Protein AF-K3X5Y8-F1 (afdb_monomer)

Secondary structure (DSSP, 8-state):
--SSB-BB-HHHHHHHT-STT---SSPEEEEEEEE-TTS-EEEEEEEESSPBPSSTT--SPB--HHHHHHTTHHHHHHH-TT---EEEEES-----S--EEEESSHHHHHHHHHHHHHHHHHHHHH-S---TT-EEEEEETTTEEEEEEEEPPTT-

Structure (mmCIF, N/CA/C/O backbone):
data_AF-K3X5Y8-F1
#
_entry.id   AF-K3X5Y8-F1
#
loop_
_atom_site.group_PDB
_atom_site.id
_atom_site.type_symbol
_atom_site.label_atom_id
_atom_site.label_alt_id
_atom_site.label_comp_id
_atom_site.label_asym_id
_atom_site.label_entity_id
_atom_site.label_seq_id
_atom_site.pdbx_PDB_ins_code
_atom_site.Cartn_x
_atom_site.Cartn_y
_atom_site.Cartn_z
_atom_site.occupancy
_atom_site.B_iso_or_equiv
_atom_site.auth_seq_id
_atom_site.auth_comp_id
_atom_site.auth_asym_id
_atom_site.auth_atom_id
_atom_site.pdbx_PDB_model_num
ATOM 1 N N . MET A 1 1 ? -3.932 13.855 -3.039 1.00 60.56 1 MET A N 1
ATOM 2 C CA . MET A 1 1 ? -4.994 12.858 -2.825 1.00 60.56 1 MET A CA 1
ATOM 3 C C . MET A 1 1 ? -4.575 12.015 -1.645 1.00 60.56 1 MET A C 1
ATOM 5 O O . MET A 1 1 ? -3.405 11.659 -1.566 1.00 60.56 1 MET A O 1
ATOM 9 N N . SER A 1 2 ? -5.504 11.792 -0.726 1.00 83.38 2 SER A N 1
ATOM 10 C CA . SER A 1 2 ? -5.293 11.057 0.518 1.00 83.38 2 SER A CA 1
ATOM 11 C C . SER A 1 2 ? -5.976 9.699 0.371 1.00 83.38 2 SER A C 1
ATOM 13 O O . SER A 1 2 ? -7.173 9.584 0.619 1.00 83.38 2 SER A O 1
ATOM 15 N N . THR A 1 3 ? -5.255 8.736 -0.206 1.00 88.12 3 THR A N 1
ATOM 16 C CA . THR A 1 3 ? -5.755 7.400 -0.574 1.00 88.12 3 THR A CA 1
ATOM 17 C C . THR A 1 3 ? -4.625 6.369 -0.501 1.00 88.12 3 THR A C 1
ATOM 19 O O . THR A 1 3 ? -3.458 6.732 -0.695 1.00 88.12 3 THR A O 1
ATOM 22 N N . CYS A 1 4 ? -4.970 5.087 -0.329 1.00 94.00 4 CYS A N 1
ATOM 23 C CA . CYS A 1 4 ? -4.045 3.943 -0.434 1.00 94.00 4 CYS A CA 1
ATOM 24 C C . CYS A 1 4 ? -4.033 3.330 -1.841 1.00 94.00 4 CYS A C 1
ATOM 26 O O . CYS A 1 4 ? -3.952 2.115 -2.020 1.00 94.00 4 CYS A O 1
ATOM 28 N N . PHE A 1 5 ? -4.115 4.193 -2.851 1.00 95.88 5 PHE A N 1
ATOM 29 C CA . PHE A 1 5 ? -4.028 3.810 -4.254 1.00 95.88 5 PHE A CA 1
ATOM 30 C C . PHE A 1 5 ? -2.847 4.503 -4.910 1.00 95.88 5 PHE A C 1
ATOM 32 O O . PHE A 1 5 ? -2.478 5.623 -4.536 1.00 95.88 5 PHE A O 1
ATOM 39 N N . VAL A 1 6 ? -2.287 3.833 -5.907 1.00 96.44 6 VAL A N 1
ATOM 40 C CA . VAL A 1 6 ? -1.325 4.432 -6.823 1.00 96.44 6 VAL A CA 1
ATOM 41 C C . VAL A 1 6 ? -2.047 5.084 -7.997 1.00 96.44 6 VAL A C 1
ATOM 43 O O . VAL A 1 6 ? -3.189 4.755 -8.315 1.00 96.44 6 VAL A O 1
ATOM 46 N N . ASN A 1 7 ? -1.353 5.997 -8.656 1.00 95.31 7 ASN A N 1
ATOM 47 C CA . ASN A 1 7 ? -1.725 6.607 -9.917 1.00 95.31 7 ASN A CA 1
ATOM 48 C C . ASN A 1 7 ? -0.710 6.173 -10.973 1.00 95.31 7 ASN A C 1
ATOM 50 O O . ASN A 1 7 ? 0.497 6.210 -10.725 1.00 95.31 7 ASN A O 1
ATOM 54 N N . LEU A 1 8 ? -1.199 5.778 -12.147 1.00 95.19 8 LEU A N 1
ATOM 55 C CA . LEU A 1 8 ? -0.366 5.186 -13.190 1.00 95.19 8 LEU A CA 1
ATOM 56 C C . LEU A 1 8 ? -0.170 6.125 -14.384 1.00 95.19 8 LEU A C 1
ATOM 58 O O . LEU A 1 8 ? -1.086 6.879 -14.745 1.00 95.19 8 LEU A O 1
ATOM 62 N N . PRO A 1 9 ? 1.012 6.083 -15.023 1.00 94.81 9 PRO A N 1
ATOM 63 C CA . PRO A 1 9 ? 1.263 6.808 -16.254 1.00 94.81 9 PRO A CA 1
ATOM 64 C C . PRO A 1 9 ? 0.543 6.141 -17.427 1.00 94.81 9 PRO A C 1
ATOM 66 O O . PRO A 1 9 ? 0.364 4.921 -17.477 1.00 94.81 9 PRO A O 1
ATOM 69 N N . ARG A 1 10 ? 0.140 6.941 -18.422 1.00 90.56 10 ARG A N 1
ATOM 70 C CA . ARG A 1 10 ? -0.632 6.435 -19.572 1.00 90.56 10 ARG A CA 1
ATOM 71 C C . ARG A 1 10 ? 0.100 5.359 -20.361 1.00 90.56 10 ARG A C 1
ATOM 73 O O . ARG A 1 10 ? -0.533 4.395 -20.778 1.00 90.56 10 ARG A O 1
ATOM 80 N N . ALA A 1 11 ? 1.412 5.514 -20.525 1.00 89.44 11 ALA A N 1
ATOM 81 C CA . ALA A 1 11 ? 2.241 4.540 -21.222 1.00 89.44 11 ALA A CA 1
ATOM 82 C C . ALA A 1 11 ? 2.197 3.162 -20.540 1.00 89.44 11 ALA A C 1
ATOM 84 O O . ALA A 1 11 ? 2.061 2.151 -21.224 1.00 89.44 11 ALA A O 1
ATOM 85 N N . PHE A 1 12 ? 2.222 3.122 -19.202 1.00 91.12 12 PHE A N 1
ATOM 86 C CA . PHE A 1 12 ? 2.123 1.873 -18.446 1.00 91.12 12 PHE A CA 1
ATOM 87 C C . PHE A 1 12 ? 0.774 1.192 -18.680 1.00 91.12 12 PHE A C 1
ATOM 89 O O . PHE A 1 12 ? 0.727 0.018 -19.031 1.00 91.12 12 PHE A O 1
ATOM 96 N N . MET A 1 13 ? -0.331 1.934 -18.562 1.00 89.38 13 MET A N 1
ATOM 97 C CA . MET A 1 13 ? -1.660 1.357 -18.797 1.00 89.38 13 MET A CA 1
ATOM 98 C C . MET A 1 13 ? -1.797 0.808 -20.221 1.00 89.38 13 MET A C 1
ATOM 100 O O . MET A 1 13 ? -2.340 -0.273 -20.422 1.00 89.38 13 MET A O 1
ATOM 104 N N . GLN A 1 14 ? -1.265 1.529 -21.210 1.00 88.00 14 GLN A N 1
ATOM 105 C CA . GLN A 1 14 ? -1.313 1.098 -22.604 1.00 88.00 14 GLN A CA 1
ATOM 106 C C . GLN A 1 14 ? -0.514 -0.175 -22.867 1.00 88.00 14 GLN A C 1
ATOM 108 O O . GLN A 1 14 ? -0.955 -1.009 -23.653 1.00 88.00 14 GLN A O 1
ATOM 113 N N . ALA A 1 15 ? 0.642 -0.311 -22.221 1.00 87.81 15 ALA A N 1
ATOM 114 C CA . ALA A 1 15 ? 1.520 -1.457 -22.394 1.00 87.81 15 ALA A CA 1
ATOM 115 C C . ALA A 1 15 ? 1.039 -2.697 -21.627 1.00 87.81 15 ALA A C 1
ATOM 117 O O . ALA A 1 15 ? 1.167 -3.805 -22.141 1.00 87.81 15 ALA A O 1
ATOM 118 N N . PHE A 1 16 ? 0.493 -2.519 -20.419 1.00 86.06 16 PHE A N 1
ATOM 119 C CA . PHE A 1 16 ? 0.274 -3.624 -19.480 1.00 86.06 16 PHE A CA 1
ATOM 120 C C . PHE A 1 16 ? -1.193 -3.885 -19.124 1.00 86.06 16 PHE A C 1
ATOM 122 O O . PHE A 1 16 ? -1.506 -4.992 -18.702 1.00 86.06 16 PHE A O 1
ATOM 129 N N . LEU A 1 17 ? -2.096 -2.908 -19.293 1.00 84.25 17 LEU A N 1
ATOM 130 C CA . LEU A 1 17 ? -3.499 -3.023 -18.857 1.00 84.25 17 LEU A CA 1
ATOM 131 C C . LEU A 1 17 ? -4.517 -3.078 -20.010 1.00 84.25 17 LEU A C 1
ATOM 133 O O . LEU A 1 17 ? -5.676 -3.390 -19.782 1.00 84.25 17 LEU A O 1
ATOM 137 N N . ASN A 1 18 ? -4.113 -2.822 -21.258 1.00 71.19 18 ASN A N 1
ATOM 138 C CA . ASN A 1 18 ? -5.009 -2.847 -22.429 1.00 71.19 18 ASN A CA 1
ATOM 139 C C . ASN A 1 18 ? -5.202 -4.251 -23.051 1.00 71.19 18 ASN A C 1
ATOM 141 O O . ASN A 1 18 ? -5.643 -4.368 -24.197 1.00 71.19 18 ASN A O 1
ATOM 145 N N . GLY A 1 19 ? -4.838 -5.319 -22.338 1.00 63.59 19 GLY A N 1
ATOM 146 C CA . GLY A 1 19 ? -5.001 -6.693 -22.815 1.00 63.59 19 GLY A CA 1
ATOM 147 C C . GLY A 1 19 ? -6.475 -7.131 -22.872 1.00 63.59 19 GLY A C 1
ATOM 148 O O . GLY A 1 19 ? -7.289 -6.634 -22.095 1.00 63.59 19 GLY A O 1
ATOM 149 N N . PRO A 1 20 ? -6.840 -8.087 -23.750 1.00 52.94 20 PRO A N 1
ATOM 150 C CA . PRO A 1 20 ? -8.213 -8.598 -23.869 1.00 52.94 20 PRO A CA 1
ATOM 151 C C . PRO A 1 20 ? -8.763 -9.211 -22.566 1.00 52.94 20 PRO A C 1
ATOM 153 O O . PRO A 1 20 ? -9.980 -9.238 -22.377 1.00 52.94 20 PRO A O 1
ATOM 156 N N . ASP A 1 21 ? -7.876 -9.636 -21.659 1.00 55.09 21 ASP A N 1
ATOM 157 C CA . ASP A 1 21 ? -8.205 -10.221 -20.353 1.00 55.09 21 ASP A CA 1
ATOM 158 C C . ASP A 1 21 ? -8.493 -9.170 -19.259 1.00 55.09 21 ASP A C 1
ATOM 160 O O . ASP A 1 21 ? -9.049 -9.495 -18.212 1.00 55.09 21 ASP A O 1
ATOM 164 N N . MET A 1 22 ? -8.199 -7.886 -19.507 1.00 54.97 22 MET A N 1
ATOM 165 C CA . MET A 1 22 ? -8.435 -6.767 -18.579 1.00 54.97 22 MET A CA 1
ATOM 166 C C . MET A 1 22 ? -9.765 -6.036 -18.834 1.00 54.97 22 MET A C 1
ATOM 168 O O . MET A 1 22 ? -9.903 -4.838 -18.604 1.00 54.97 22 MET A O 1
ATOM 172 N N . ASN A 1 23 ? -10.794 -6.759 -19.278 1.00 45.09 23 ASN A N 1
ATOM 173 C CA . ASN A 1 23 ? -12.154 -6.226 -19.454 1.00 45.09 23 ASN A CA 1
ATOM 174 C C . ASN A 1 23 ? -12.992 -6.212 -18.155 1.00 45.09 23 ASN A C 1
ATOM 176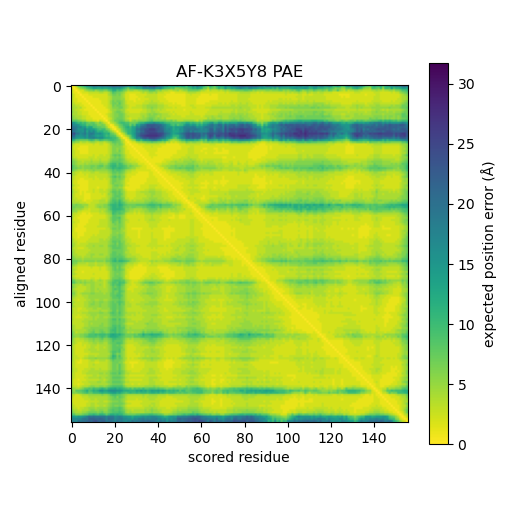 O O . ASN A 1 23 ? -14.221 -6.127 -18.195 1.00 45.09 23 ASN A O 1
ATOM 180 N N . GLY A 1 24 ? -12.351 -6.299 -16.989 1.00 50.53 24 GLY A N 1
ATOM 181 C CA . GLY A 1 24 ? -13.026 -6.246 -15.697 1.00 50.53 24 GLY A CA 1
ATOM 182 C C . GLY A 1 24 ? -13.202 -4.809 -15.217 1.00 50.53 24 GLY A C 1
ATOM 183 O O . GLY A 1 24 ? -12.225 -4.138 -14.902 1.00 50.53 24 GLY A O 1
ATOM 184 N N . ALA A 1 25 ? -14.444 -4.343 -15.096 1.00 55.16 25 ALA A N 1
ATOM 185 C CA . ALA A 1 25 ? -14.751 -3.190 -14.255 1.00 55.16 25 ALA A CA 1
ATOM 186 C C . ALA A 1 25 ? -14.315 -3.514 -12.810 1.00 55.16 25 ALA A C 1
ATOM 188 O O . ALA A 1 25 ? -14.987 -4.277 -12.119 1.00 55.16 25 ALA A O 1
ATOM 189 N N . GLY A 1 26 ? -13.163 -2.998 -12.372 1.00 75.50 26 GLY A N 1
ATOM 190 C CA . GLY A 1 26 ? -12.589 -3.333 -11.069 1.00 75.50 26 GLY A CA 1
ATOM 191 C C . GLY A 1 26 ? -11.248 -2.655 -10.792 1.00 75.50 26 GLY A C 1
ATOM 192 O O . GLY A 1 26 ? -10.757 -1.860 -11.591 1.00 75.50 26 GLY A O 1
ATOM 193 N N . SER A 1 27 ? -10.672 -2.949 -9.628 1.00 87.44 27 SER A N 1
ATOM 194 C CA . SER A 1 27 ? -9.323 -2.520 -9.254 1.00 87.44 27 SER A CA 1
ATOM 195 C C . SER A 1 27 ? -8.259 -3.416 -9.885 1.00 87.44 27 SER A C 1
ATOM 197 O O . SER A 1 27 ? -8.411 -4.636 -9.890 1.00 87.44 27 SER A O 1
ATOM 199 N N . THR A 1 28 ? -7.143 -2.834 -10.316 1.00 92.38 28 THR A N 1
ATOM 200 C CA . THR A 1 28 ? -5.925 -3.576 -10.670 1.00 92.38 28 THR A CA 1
ATOM 201 C C . THR A 1 28 ? -4.991 -3.618 -9.472 1.00 92.38 28 THR A C 1
ATOM 203 O O . THR A 1 28 ? -4.782 -2.593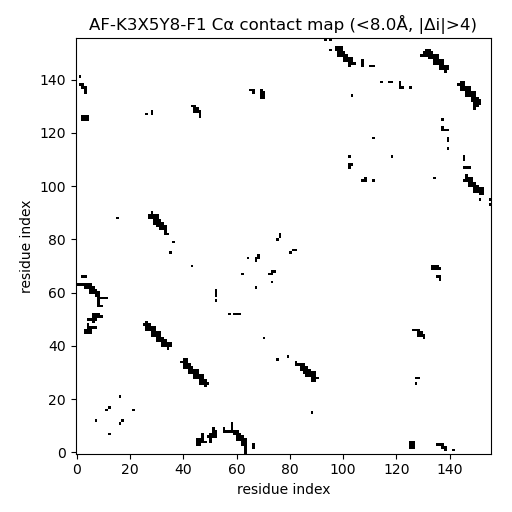 -8.819 1.00 92.38 28 THR A O 1
ATOM 206 N N . ILE A 1 29 ? -4.398 -4.780 -9.203 1.00 95.50 29 ILE A N 1
ATOM 207 C CA . ILE A 1 29 ? -3.380 -4.924 -8.164 1.00 95.50 29 ILE A CA 1
ATOM 208 C C . ILE A 1 29 ? -1.998 -4.983 -8.804 1.00 95.50 29 ILE A C 1
ATOM 210 O O . ILE A 1 29 ? -1.790 -5.667 -9.806 1.00 95.50 29 ILE A O 1
ATOM 214 N N . LEU A 1 30 ? -1.057 -4.251 -8.217 1.00 96.94 30 LEU A N 1
ATOM 215 C CA . LEU A 1 30 ? 0.346 -4.256 -8.599 1.00 96.94 30 LEU A CA 1
ATOM 216 C C . LEU A 1 30 ? 1.184 -4.756 -7.429 1.00 96.94 30 LEU A C 1
ATOM 218 O O . LEU A 1 30 ? 0.977 -4.319 -6.300 1.00 96.94 30 LEU A O 1
ATOM 222 N N . GLU A 1 31 ? 2.162 -5.609 -7.698 1.00 97.69 31 GLU A N 1
ATOM 223 C CA . GLU A 1 31 ? 3.241 -5.905 -6.765 1.00 97.69 31 GLU A CA 1
ATOM 224 C C . GLU A 1 31 ? 4.388 -4.926 -7.023 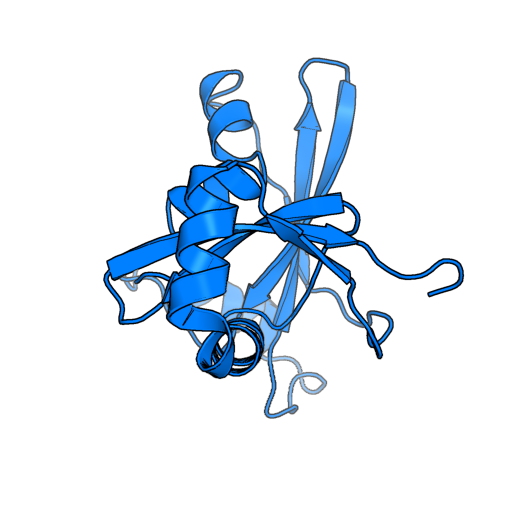1.00 97.69 31 GLU A C 1
ATOM 226 O O . GLU A 1 31 ? 4.887 -4.808 -8.146 1.00 97.69 31 GLU A O 1
ATOM 231 N N . LEU A 1 32 ? 4.801 -4.222 -5.972 1.00 97.50 32 LEU A N 1
ATOM 232 C CA . LEU A 1 32 ? 6.029 -3.443 -5.938 1.00 97.50 32 LEU A CA 1
ATOM 233 C C . LEU A 1 32 ? 7.094 -4.257 -5.209 1.00 97.50 32 LEU A C 1
ATOM 235 O O . LEU A 1 32 ? 6.840 -4.758 -4.113 1.00 97.50 32 LEU A O 1
ATOM 239 N N . SER A 1 33 ? 8.286 -4.364 -5.792 1.00 97.50 33 SER A N 1
ATOM 240 C CA . SER A 1 33 ? 9.373 -5.164 -5.221 1.00 97.50 33 SER A CA 1
ATOM 241 C C . SER A 1 33 ? 10.720 -4.458 -5.295 1.00 97.50 33 SER A C 1
ATOM 243 O O . SER A 1 33 ? 11.034 -3.857 -6.321 1.00 97.50 33 SER A O 1
ATOM 245 N N . TRP A 1 34 ? 11.539 -4.577 -4.254 1.00 96.75 34 TRP A N 1
ATOM 246 C CA . TRP A 1 34 ? 12.896 -4.023 -4.222 1.00 96.75 34 TRP A CA 1
ATOM 247 C C . TRP A 1 34 ? 13.830 -4.883 -3.370 1.00 96.75 34 TRP A C 1
ATOM 249 O O . TRP A 1 34 ? 13.394 -5.584 -2.456 1.00 96.75 34 TRP A O 1
ATOM 259 N N . GLU A 1 35 ? 15.128 -4.827 -3.660 1.00 95.75 35 GLU A N 1
ATOM 260 C CA . GLU A 1 35 ? 16.167 -5.461 -2.844 1.00 95.75 35 GLU A CA 1
ATOM 261 C C . GLU A 1 35 ? 16.526 -4.545 -1.668 1.00 95.75 35 GLU A C 1
ATOM 263 O O . GLU A 1 35 ? 16.760 -3.354 -1.849 1.00 95.75 35 GLU A O 1
ATOM 268 N N . THR A 1 36 ? 16.523 -5.061 -0.442 1.00 92.44 36 THR A N 1
ATOM 269 C CA . THR A 1 36 ? 16.896 -4.305 0.758 1.00 92.44 36 THR A CA 1
ATOM 270 C C . THR A 1 36 ? 18.414 -4.228 0.912 1.00 92.44 36 THR A C 1
ATOM 272 O O . THR A 1 36 ? 19.155 -4.985 0.294 1.00 92.44 36 THR A O 1
ATOM 275 N N . VAL A 1 37 ? 18.894 -3.333 1.785 1.00 90.06 37 VAL A N 1
ATOM 276 C CA . VAL A 1 37 ? 20.334 -3.204 2.104 1.00 90.06 37 VAL A CA 1
ATOM 277 C C . VAL A 1 37 ? 20.925 -4.530 2.606 1.00 90.06 37 VAL A C 1
ATOM 279 O O . VAL A 1 37 ? 22.100 -4.810 2.391 1.00 90.06 37 VAL A O 1
ATOM 282 N N . ASP A 1 38 ? 20.094 -5.357 3.243 1.00 91.81 38 ASP A N 1
ATOM 283 C CA . ASP A 1 38 ? 20.473 -6.652 3.807 1.00 91.81 38 ASP A CA 1
ATOM 284 C C . ASP A 1 38 ? 20.394 -7.809 2.785 1.00 91.81 38 ASP A C 1
ATOM 286 O O . ASP A 1 38 ? 20.608 -8.964 3.152 1.00 91.81 38 ASP A O 1
ATOM 290 N N . GLY A 1 39 ? 20.080 -7.524 1.512 1.00 91.12 39 GLY A N 1
ATOM 291 C CA . GLY A 1 39 ? 20.055 -8.503 0.416 1.00 91.12 39 GLY A CA 1
ATOM 292 C C . GLY A 1 39 ? 18.773 -9.339 0.305 1.00 91.12 39 GLY A C 1
ATOM 293 O O . GLY A 1 39 ? 18.744 -10.333 -0.419 1.00 91.12 39 GLY A O 1
ATOM 294 N N . TYR A 1 40 ? 17.700 -8.972 1.013 1.00 93.31 40 TYR A N 1
ATOM 295 C CA . TYR A 1 40 ? 16.394 -9.629 0.877 1.00 93.31 40 TYR A CA 1
ATOM 296 C C . TYR A 1 40 ? 15.510 -8.876 -0.117 1.00 93.31 40 TYR A C 1
ATOM 298 O O . TYR A 1 40 ? 15.579 -7.656 -0.211 1.00 93.31 40 TYR A O 1
ATOM 306 N N . VAL A 1 41 ? 14.618 -9.576 -0.819 1.00 95.12 41 VAL A N 1
ATOM 307 C CA . VAL A 1 41 ? 13.621 -8.918 -1.677 1.00 95.12 41 VAL A CA 1
ATOM 308 C C . VAL A 1 41 ? 12.363 -8.634 -0.869 1.00 95.12 41 VAL A C 1
ATOM 310 O O . VAL A 1 41 ? 11.661 -9.563 -0.465 1.00 95.12 41 VAL A O 1
ATOM 313 N N . GLN A 1 42 ? 12.070 -7.352 -0.673 1.00 95.56 42 GLN A N 1
ATOM 314 C CA . GLN A 1 42 ? 10.816 -6.891 -0.094 1.00 95.56 42 GLN A CA 1
ATOM 315 C C . GLN A 1 42 ? 9.752 -6.767 -1.183 1.00 95.56 42 GLN A C 1
ATOM 317 O O . GLN A 1 42 ? 10.061 -6.392 -2.316 1.00 95.56 42 GLN A O 1
ATOM 322 N N . ARG A 1 43 ? 8.502 -7.091 -0.838 1.00 96.75 43 ARG A N 1
ATOM 323 C CA . ARG A 1 43 ? 7.342 -7.006 -1.733 1.00 96.75 43 ARG A CA 1
ATOM 324 C C . ARG A 1 43 ? 6.156 -6.378 -1.022 1.00 96.75 43 ARG A C 1
ATOM 326 O O . ARG A 1 43 ? 5.953 -6.614 0.166 1.00 96.75 43 ARG A O 1
ATOM 333 N N . VAL A 1 44 ? 5.365 -5.612 -1.760 1.00 96.75 44 VAL A N 1
ATOM 334 C CA . VAL A 1 44 ? 4.099 -5.055 -1.282 1.00 96.75 44 VAL A CA 1
ATOM 335 C C . VAL A 1 44 ? 3.107 -4.969 -2.433 1.00 96.75 44 VAL A C 1
ATOM 337 O O . VAL A 1 44 ? 3.439 -4.489 -3.516 1.00 96.75 44 VAL A O 1
ATOM 340 N N . CYS A 1 45 ? 1.880 -5.421 -2.203 1.00 97.50 45 CYS A N 1
ATOM 341 C CA . CYS A 1 45 ? 0.790 -5.243 -3.150 1.00 97.50 45 CYS A CA 1
ATOM 342 C C . CYS A 1 45 ? 0.108 -3.888 -2.932 1.00 97.50 45 CYS A C 1
ATOM 344 O O . CYS A 1 45 ? -0.212 -3.515 -1.802 1.00 97.50 45 CYS A O 1
ATOM 346 N N . VAL A 1 46 ? -0.148 -3.164 -4.018 1.00 97.25 46 VAL A N 1
ATOM 347 C CA . VAL A 1 46 ? -0.833 -1.867 -4.029 1.00 97.25 46 VAL A CA 1
ATOM 348 C C . VAL A 1 46 ? -1.961 -1.864 -5.053 1.00 97.25 46 VAL A C 1
ATOM 350 O O . VAL A 1 46 ? -1.908 -2.551 -6.070 1.00 97.25 46 VAL A O 1
ATOM 353 N N . GLY A 1 47 ? -2.997 -1.077 -4.778 1.00 95.88 47 GLY A N 1
ATOM 354 C CA . GLY A 1 47 ? -4.171 -0.981 -5.634 1.00 95.88 47 GLY A CA 1
ATOM 355 C C . GLY A 1 47 ? -4.132 0.195 -6.601 1.00 95.88 47 GLY A C 1
ATOM 356 O O . GLY A 1 47 ? -3.671 1.284 -6.255 1.00 95.88 47 GLY A O 1
ATOM 357 N N . TRP A 1 48 ? -4.720 0.008 -7.775 1.00 95.00 48 TRP A N 1
ATOM 358 C CA . TRP A 1 48 ? -5.054 1.057 -8.729 1.00 95.00 48 TRP A CA 1
ATOM 359 C C . TRP A 1 48 ? -6.532 0.962 -9.117 1.00 95.00 48 TRP A C 1
ATOM 361 O O . TRP A 1 48 ? -7.031 -0.115 -9.432 1.00 95.00 48 TRP A O 1
ATOM 371 N N . ILE A 1 49 ? -7.234 2.097 -9.106 1.00 92.56 49 ILE A N 1
ATOM 372 C CA . ILE A 1 49 ? -8.684 2.177 -9.373 1.00 92.56 49 ILE A CA 1
ATOM 373 C C . ILE A 1 49 ? -9.030 3.178 -10.489 1.00 92.56 49 ILE A C 1
ATOM 375 O O . ILE A 1 49 ? -10.077 3.819 -10.455 1.00 92.56 49 ILE A O 1
ATOM 379 N N . GLY A 1 50 ? -8.127 3.377 -11.454 1.00 91.12 50 GLY A N 1
ATOM 380 C CA . GLY A 1 50 ? -8.320 4.345 -12.546 1.00 91.12 50 GLY A CA 1
ATOM 381 C C . GLY A 1 50 ? -7.567 5.671 -12.384 1.00 91.12 50 GLY A C 1
ATOM 382 O O . GLY A 1 50 ? -7.695 6.560 -13.224 1.00 91.12 50 GLY A O 1
ATOM 383 N N . GLY A 1 51 ? -6.786 5.829 -11.313 1.00 91.44 51 GLY A N 1
ATOM 384 C CA . GLY A 1 51 ? -6.035 7.051 -11.025 1.00 91.44 51 GLY A CA 1
ATOM 385 C C . GLY A 1 51 ? -4.916 7.328 -12.036 1.00 91.44 51 GLY A C 1
ATOM 386 O O . GLY A 1 51 ? -4.082 6.467 -12.311 1.00 91.44 51 GLY A O 1
ATOM 387 N N . LEU A 1 52 ? -4.862 8.538 -12.585 1.00 92.50 52 LEU A N 1
ATOM 388 C CA . LEU A 1 52 ? -3.794 8.958 -13.495 1.00 92.50 52 LEU A CA 1
ATOM 389 C C . LEU A 1 52 ? -2.783 9.831 -12.770 1.00 92.50 52 LEU A C 1
ATOM 391 O O . LEU A 1 52 ? -3.143 10.609 -11.884 1.00 92.50 52 LEU A O 1
ATOM 395 N N . VAL A 1 53 ? -1.525 9.723 -13.184 1.00 94.50 53 VAL A N 1
ATOM 396 C CA . VAL A 1 53 ? -0.475 10.666 -12.778 1.00 94.50 53 VAL A CA 1
ATOM 397 C C . VAL A 1 53 ? -0.865 12.093 -13.155 1.00 94.50 53 VAL A C 1
ATOM 399 O O . VAL A 1 53 ? -1.566 12.322 -14.149 1.00 94.50 53 VAL A O 1
ATOM 402 N N . LYS A 1 54 ? -0.413 13.071 -12.367 1.00 90.38 54 LYS A N 1
ATOM 403 C CA . LYS A 1 54 ? -0.761 14.480 -12.600 1.00 90.38 54 LYS A CA 1
ATOM 404 C C . LYS A 1 54 ? -0.152 15.025 -13.886 1.00 90.38 54 LYS A C 1
ATOM 406 O O . LYS A 1 54 ? -0.831 15.736 -14.626 1.00 90.38 54 LYS A O 1
ATOM 411 N N . ASP A 1 55 ? 1.116 14.709 -14.145 1.00 91.44 55 ASP A N 1
ATOM 412 C CA . ASP A 1 55 ? 1.763 15.036 -15.414 1.00 91.44 55 ASP A CA 1
ATOM 413 C C . ASP A 1 55 ? 1.585 13.882 -16.398 1.00 91.44 55 ASP A C 1
ATOM 415 O O . ASP A 1 55 ? 2.217 12.836 -16.291 1.00 91.44 55 ASP A O 1
ATOM 419 N N . ILE A 1 56 ? 0.742 14.106 -17.402 1.00 82.38 56 ILE A N 1
ATOM 420 C CA . ILE A 1 56 ? 0.411 13.141 -18.454 1.00 82.38 56 ILE A CA 1
ATOM 421 C C . ILE A 1 56 ? 1.625 12.615 -19.238 1.00 82.38 56 ILE A C 1
ATOM 423 O O . ILE A 1 56 ? 1.525 11.561 -19.865 1.00 82.38 56 ILE A O 1
ATOM 427 N N . ARG A 1 57 ? 2.738 13.360 -19.250 1.00 87.06 57 ARG A N 1
ATOM 428 C CA . ARG A 1 57 ? 3.980 12.972 -19.934 1.00 87.06 57 ARG A CA 1
ATOM 429 C C . ARG A 1 57 ? 4.940 12.211 -19.031 1.00 87.06 57 ARG A C 1
ATOM 431 O O . ARG A 1 57 ? 5.948 11.720 -19.528 1.00 87.06 57 ARG A O 1
ATOM 438 N N . SER A 1 58 ? 4.651 12.145 -17.736 1.00 90.44 58 SER A N 1
ATOM 439 C CA . SER A 1 58 ? 5.464 11.398 -16.795 1.00 90.44 58 SER A CA 1
ATOM 440 C C . SER A 1 58 ? 5.284 9.897 -16.997 1.00 90.44 58 SER A C 1
ATOM 442 O O . SER A 1 58 ? 4.207 9.416 -17.354 1.00 90.44 58 SER A O 1
ATOM 444 N N . ASP A 1 59 ? 6.364 9.170 -16.757 1.00 89.38 59 ASP A N 1
ATOM 445 C CA . ASP A 1 59 ? 6.477 7.718 -16.747 1.00 89.38 59 ASP A CA 1
ATOM 446 C C . ASP A 1 59 ? 6.613 7.156 -15.322 1.00 89.38 59 ASP A C 1
ATOM 448 O O . ASP A 1 59 ? 6.843 5.961 -15.144 1.00 89.38 59 ASP A O 1
ATOM 452 N N . VAL A 1 60 ? 6.431 7.996 -14.299 1.00 91.75 60 VAL A N 1
ATOM 453 C CA . VAL A 1 60 ? 6.539 7.593 -12.893 1.00 91.75 60 VAL A CA 1
ATOM 454 C C . VAL A 1 60 ? 5.197 7.118 -12.352 1.00 91.75 60 VAL A C 1
ATOM 456 O O . VAL A 1 60 ? 4.144 7.610 -12.747 1.00 91.75 60 VAL A O 1
ATOM 459 N N . ILE A 1 61 ? 5.221 6.189 -11.402 1.00 94.12 61 ILE A N 1
ATOM 460 C CA . ILE A 1 61 ? 4.044 5.859 -10.595 1.00 94.12 61 ILE A CA 1
ATOM 461 C C . ILE A 1 61 ? 3.966 6.862 -9.443 1.00 94.12 61 ILE A C 1
ATOM 463 O O . ILE A 1 61 ? 4.949 7.089 -8.740 1.00 94.12 61 ILE A O 1
ATOM 467 N N . GLU A 1 62 ? 2.796 7.460 -9.234 1.00 95.06 62 GLU A N 1
ATOM 468 C CA . GLU A 1 62 ? 2.566 8.397 -8.133 1.00 95.06 62 GLU A CA 1
ATOM 469 C C . GLU A 1 62 ? 1.760 7.724 -7.017 1.00 95.06 62 GLU A C 1
ATOM 471 O O . GLU A 1 62 ? 0.807 6.993 -7.267 1.00 95.06 62 GLU A O 1
ATOM 476 N N . MET A 1 63 ? 2.082 8.026 -5.763 1.00 94.50 63 MET A N 1
ATOM 477 C CA . MET A 1 63 ? 1.276 7.632 -4.606 1.00 94.50 63 MET A CA 1
ATOM 478 C C . MET A 1 63 ? 1.398 8.682 -3.501 1.00 94.50 63 MET A C 1
ATOM 480 O O . MET A 1 63 ? 2.242 9.578 -3.574 1.00 94.50 63 MET A O 1
ATOM 484 N N . SER A 1 64 ? 0.540 8.623 -2.480 1.00 93.62 64 SER A N 1
ATOM 485 C CA . SER A 1 64 ? 0.658 9.558 -1.356 1.00 93.62 64 SER A CA 1
ATOM 486 C C . SER A 1 64 ? 1.918 9.258 -0.534 1.00 93.62 64 SER A C 1
ATOM 488 O O . SER A 1 64 ? 2.281 8.099 -0.344 1.00 93.62 64 SER A O 1
ATOM 490 N N . ALA A 1 65 ? 2.583 10.300 -0.026 1.00 93.50 65 ALA A N 1
ATOM 491 C CA . ALA A 1 65 ? 3.817 10.135 0.746 1.00 93.50 65 ALA A CA 1
ATOM 492 C C . ALA A 1 65 ? 3.602 9.280 2.005 1.00 93.50 65 ALA A C 1
ATOM 494 O O . ALA A 1 65 ? 4.429 8.443 2.348 1.00 93.50 65 ALA A O 1
ATOM 495 N N . GLU A 1 66 ? 2.454 9.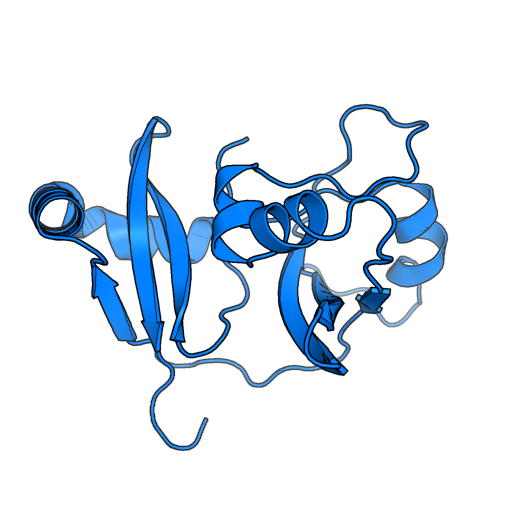447 2.663 1.00 95.06 66 GLU A N 1
ATOM 496 C CA . GLU A 1 66 ? 2.102 8.644 3.830 1.00 95.06 66 GLU A CA 1
ATOM 497 C C . GLU A 1 66 ? 1.914 7.164 3.476 1.00 95.06 66 GLU A C 1
ATOM 499 O O . GLU A 1 66 ? 2.394 6.291 4.197 1.00 95.06 66 GLU A O 1
ATOM 504 N N . PHE A 1 67 ? 1.269 6.873 2.342 1.00 95.62 67 PHE A N 1
ATOM 505 C CA . PHE A 1 67 ? 1.113 5.498 1.881 1.00 95.62 67 PHE A CA 1
ATOM 506 C C . PHE A 1 67 ? 2.459 4.886 1.470 1.00 95.62 67 PHE A C 1
ATOM 508 O O . PHE A 1 67 ? 2.741 3.750 1.843 1.00 95.62 67 PHE A O 1
ATOM 515 N N . ALA A 1 68 ? 3.336 5.649 0.806 1.00 95.69 68 ALA A N 1
ATOM 516 C CA . ALA A 1 68 ? 4.698 5.215 0.481 1.00 95.69 68 ALA A CA 1
ATOM 517 C C . ALA A 1 68 ? 5.530 4.898 1.736 1.00 95.69 68 ALA A C 1
ATOM 519 O O . ALA A 1 68 ? 6.256 3.903 1.755 1.00 95.69 68 ALA A O 1
ATOM 520 N N . ARG A 1 69 ? 5.401 5.706 2.799 1.00 95.75 69 ARG A N 1
ATOM 521 C CA . ARG A 1 69 ? 6.045 5.444 4.095 1.00 95.75 69 AR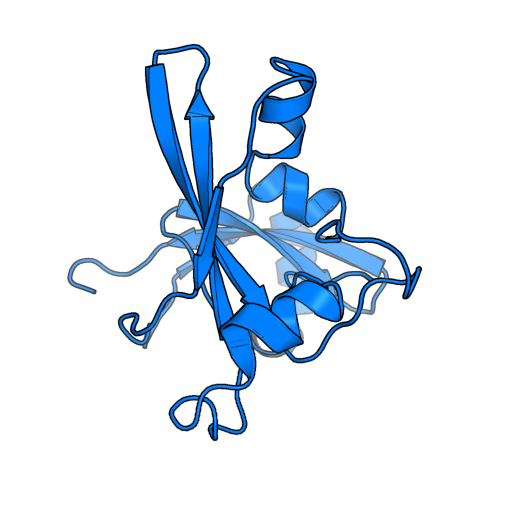G A CA 1
ATOM 522 C C . ARG A 1 69 ? 5.523 4.163 4.733 1.00 95.75 69 ARG A C 1
ATOM 524 O O . ARG A 1 69 ? 6.309 3.321 5.144 1.00 95.75 69 ARG A O 1
ATOM 531 N N . CYS A 1 70 ? 4.206 3.979 4.752 1.00 96.06 70 CYS A N 1
ATOM 532 C CA . CYS A 1 70 ? 3.564 2.773 5.276 1.00 96.06 70 CYS A CA 1
ATOM 533 C C . CYS A 1 70 ? 3.917 1.501 4.474 1.00 96.06 70 CYS A C 1
ATOM 535 O O . CYS A 1 70 ? 3.955 0.403 5.024 1.00 96.06 70 CYS A O 1
ATOM 537 N N . CYS A 1 71 ? 4.232 1.638 3.183 1.00 95.75 71 CYS A N 1
ATOM 538 C CA . CYS A 1 71 ? 4.790 0.564 2.353 1.00 95.75 71 CYS A CA 1
ATOM 539 C C . CYS A 1 71 ? 6.293 0.320 2.582 1.00 95.75 71 CYS A C 1
ATOM 541 O O . CYS A 1 71 ? 6.833 -0.645 2.053 1.00 95.75 71 CYS A O 1
ATOM 543 N N . GLY A 1 72 ? 6.986 1.180 3.335 1.00 94.50 72 GLY A N 1
ATOM 544 C CA . GLY A 1 72 ? 8.438 1.119 3.538 1.00 94.50 72 GLY A CA 1
ATOM 545 C C . GLY A 1 72 ? 9.269 1.606 2.345 1.00 94.50 72 GLY A C 1
ATOM 546 O O . GLY A 1 72 ? 10.495 1.527 2.383 1.00 94.50 72 GLY A O 1
ATOM 547 N N . ILE A 1 73 ? 8.627 2.130 1.296 1.00 94.25 73 ILE A N 1
ATOM 548 C CA . ILE A 1 73 ? 9.296 2.614 0.079 1.00 94.25 73 ILE A CA 1
ATOM 549 C C . ILE A 1 73 ? 10.062 3.901 0.371 1.00 94.25 73 ILE A C 1
ATOM 551 O O . ILE A 1 73 ? 11.193 4.053 -0.082 1.00 94.25 73 ILE A O 1
ATOM 555 N N . GLN A 1 74 ? 9.465 4.818 1.142 1.00 93.25 74 GLN A N 1
ATOM 556 C CA . GLN A 1 74 ? 10.120 6.083 1.482 1.00 93.25 74 GLN A CA 1
ATOM 557 C C . GLN A 1 74 ? 11.447 5.824 2.218 1.00 93.25 74 GLN A C 1
ATOM 559 O O . GLN A 1 74 ? 12.500 6.238 1.741 1.00 93.25 74 GLN A O 1
ATOM 564 N N . ASP A 1 75 ? 11.406 5.064 3.315 1.00 92.19 75 ASP A N 1
ATOM 565 C CA . ASP A 1 75 ? 12.588 4.711 4.112 1.00 92.19 75 ASP A CA 1
ATOM 566 C C . ASP A 1 75 ? 13.646 3.961 3.288 1.00 92.19 75 ASP A C 1
ATOM 568 O O . ASP A 1 75 ? 14.850 4.115 3.506 1.00 92.19 75 ASP A O 1
ATOM 572 N N . HIS A 1 76 ? 13.208 3.123 2.345 1.00 94.00 76 HIS A N 1
ATOM 573 C CA . HIS A 1 76 ? 14.099 2.407 1.442 1.00 94.00 76 HIS A CA 1
ATOM 574 C C . HIS A 1 76 ? 14.827 3.356 0.482 1.00 94.00 76 HIS A C 1
ATOM 576 O O . HIS A 1 76 ? 16.053 3.294 0.396 1.00 94.00 76 HIS A O 1
ATOM 582 N N . LEU A 1 77 ? 14.106 4.259 -0.189 1.00 92.81 77 LEU A N 1
ATOM 583 C CA . LEU A 1 77 ? 14.692 5.219 -1.129 1.00 92.81 77 LEU A CA 1
ATOM 584 C C . LEU A 1 77 ? 15.559 6.274 -0.428 1.00 92.81 77 LEU A C 1
ATOM 586 O O . LEU A 1 77 ? 16.521 6.755 -1.016 1.00 92.81 77 LEU A O 1
ATOM 590 N N . GLU A 1 78 ? 15.286 6.606 0.836 1.00 93.50 78 GLU A N 1
ATOM 591 C CA . GLU A 1 78 ? 16.179 7.455 1.639 1.00 93.50 78 GLU A CA 1
ATOM 592 C C . GLU A 1 78 ? 17.539 6.779 1.887 1.00 93.50 78 GLU A C 1
ATOM 594 O O . GLU A 1 78 ? 18.583 7.431 1.813 1.00 93.50 78 GLU A O 1
ATOM 599 N N . LYS A 1 79 ? 17.545 5.464 2.140 1.00 94.06 79 LYS A N 1
ATOM 600 C CA . LYS A 1 79 ? 18.772 4.676 2.361 1.00 94.06 79 LYS A CA 1
ATOM 601 C C . LYS A 1 79 ? 19.485 4.316 1.061 1.00 94.06 79 LYS A C 1
ATOM 603 O O . LYS A 1 79 ? 20.712 4.248 1.039 1.00 94.06 79 LYS A O 1
ATOM 608 N N . MET A 1 80 ? 18.731 4.072 -0.009 1.00 94.25 80 MET A N 1
ATOM 609 C CA . MET A 1 80 ? 19.246 3.695 -1.326 1.00 94.25 80 MET A CA 1
ATOM 610 C C . MET A 1 80 ? 18.566 4.516 -2.433 1.00 94.25 80 MET A C 1
ATOM 612 O O . MET A 1 80 ? 17.705 4.006 -3.146 1.00 94.25 80 MET A O 1
ATOM 616 N N . PRO A 1 81 ? 18.986 5.779 -2.640 1.00 91.94 81 PRO A N 1
ATOM 617 C CA . PRO A 1 81 ? 18.329 6.698 -3.581 1.00 91.94 81 PRO A CA 1
ATOM 618 C C . PRO A 1 81 ? 18.377 6.275 -5.052 1.00 91.94 81 PRO A C 1
ATOM 620 O O . PRO A 1 81 ? 17.649 6.824 -5.870 1.00 91.94 81 PRO A O 1
ATOM 623 N N . GLN A 1 82 ? 19.265 5.338 -5.393 1.00 89.62 82 GLN A N 1
ATOM 624 C CA . GLN A 1 82 ? 19.450 4.804 -6.747 1.00 89.62 82 GLN A CA 1
ATOM 625 C C . GLN A 1 82 ? 18.870 3.387 -6.901 1.00 89.62 82 GLN A C 1
ATOM 627 O O . GLN A 1 82 ? 19.134 2.725 -7.903 1.00 89.62 82 GLN A O 1
ATOM 632 N N . ALA A 1 83 ? 18.142 2.884 -5.898 1.00 91.62 83 ALA A N 1
ATOM 633 C CA . ALA A 1 83 ? 17.519 1.571 -5.975 1.00 91.62 83 ALA A CA 1
ATOM 634 C C . ALA A 1 83 ? 16.360 1.569 -6.978 1.00 91.62 83 ALA A C 1
ATOM 636 O O . ALA A 1 83 ? 15.632 2.550 -7.133 1.00 91.62 83 ALA A O 1
ATOM 637 N N . PHE A 1 84 ? 16.180 0.429 -7.640 1.00 92.12 84 PHE A N 1
ATOM 638 C CA . PHE A 1 84 ? 15.058 0.207 -8.538 1.00 92.12 84 PHE A CA 1
ATOM 639 C C . PHE A 1 84 ? 13.903 -0.448 -7.784 1.00 92.12 84 PHE A C 1
ATOM 641 O O . PHE A 1 84 ? 14.100 -1.410 -7.042 1.00 92.12 84 PHE A O 1
ATOM 648 N N . VAL A 1 85 ? 12.691 0.044 -8.034 1.00 95.75 85 VAL A N 1
ATOM 649 C CA . VAL A 1 85 ? 11.450 -0.609 -7.613 1.00 95.75 85 VAL A CA 1
ATOM 650 C C . VAL A 1 85 ? 10.850 -1.290 -8.836 1.00 95.75 85 VAL A C 1
ATOM 652 O O . VAL A 1 85 ? 10.443 -0.632 -9.793 1.00 95.75 85 VAL A O 1
ATOM 655 N N . GLY A 1 86 ? 10.833 -2.618 -8.817 1.00 95.81 86 GLY A N 1
ATOM 656 C CA . GLY A 1 86 ? 10.135 -3.427 -9.807 1.00 95.81 86 GLY A CA 1
ATOM 657 C C . GLY A 1 86 ? 8.624 -3.300 -9.641 1.00 95.81 86 GLY A C 1
ATOM 658 O O . GLY A 1 86 ? 8.133 -3.159 -8.521 1.00 95.81 86 GLY A O 1
ATOM 659 N N . VAL A 1 87 ? 7.902 -3.357 -10.758 1.00 96.00 87 VAL A N 1
ATOM 660 C CA . VAL A 1 87 ? 6.439 -3.289 -10.801 1.00 96.00 87 VAL A CA 1
ATOM 661 C C . VAL A 1 87 ? 5.932 -4.469 -11.612 1.00 96.00 87 VAL A C 1
ATOM 663 O O . VAL A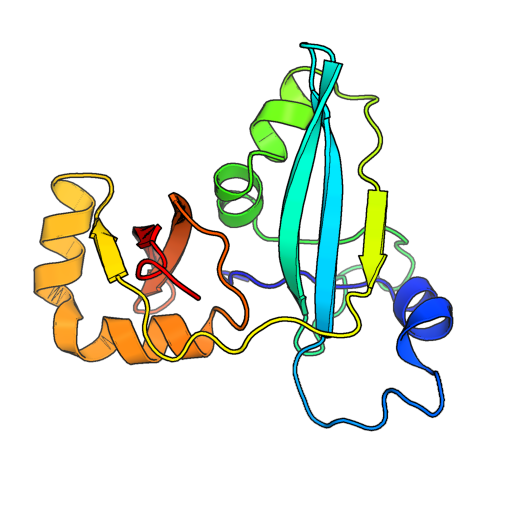 1 87 ? 6.345 -4.657 -12.757 1.00 96.00 87 VAL A O 1
ATOM 666 N N . HIS A 1 88 ? 5.025 -5.243 -11.033 1.00 94.50 88 HIS A N 1
ATOM 667 C CA . HIS A 1 88 ? 4.384 -6.370 -11.695 1.00 94.50 88 HIS A CA 1
ATOM 668 C C . HIS A 1 88 ? 2.867 -6.274 -11.546 1.00 94.50 88 HIS A C 1
ATOM 670 O O . HIS A 1 88 ? 2.370 -5.958 -10.469 1.00 94.50 88 HIS A O 1
ATOM 676 N N . VAL A 1 89 ? 2.130 -6.524 -12.626 1.00 93.62 89 VAL A N 1
ATOM 677 C CA . VAL A 1 89 ? 0.667 -6.627 -12.572 1.00 93.62 89 VAL A CA 1
ATOM 678 C C . VAL A 1 89 ? 0.313 -7.996 -12.016 1.00 93.62 89 VAL A C 1
ATOM 680 O O . VAL A 1 89 ? 0.785 -9.000 -12.534 1.00 93.62 89 VAL A O 1
ATOM 683 N N . VAL A 1 90 ? -0.492 -8.036 -10.957 1.00 93.38 90 VAL A N 1
ATOM 684 C CA . VAL A 1 90 ? -0.869 -9.291 -10.305 1.00 93.38 90 VAL A CA 1
ATOM 685 C C . VAL A 1 90 ? -2.161 -9.818 -10.920 1.00 93.38 90 VAL A C 1
ATOM 687 O O . VAL A 1 90 ? -3.198 -9.161 -10.835 1.00 93.38 90 VAL A O 1
ATOM 690 N N . ASP A 1 91 ? -2.102 -11.018 -11.500 1.00 86.00 91 ASP A N 1
ATOM 691 C CA . ASP A 1 91 ? -3.247 -11.636 -12.182 1.00 86.00 91 ASP A CA 1
ATOM 692 C C . ASP A 1 91 ? -4.329 -12.124 -11.209 1.00 86.00 91 ASP A C 1
ATOM 694 O O . ASP A 1 91 ? -5.525 -11.995 -11.470 1.00 86.00 91 ASP A O 1
ATOM 698 N N . MET A 1 92 ? -3.921 -12.710 -10.079 1.00 86.19 92 MET A N 1
ATOM 699 C CA . MET A 1 92 ? -4.844 -13.292 -9.107 1.00 86.19 92 MET A CA 1
ATOM 700 C C . MET A 1 92 ? -4.300 -13.194 -7.684 1.00 86.19 92 MET A C 1
ATOM 702 O O . MET A 1 92 ? -3.147 -13.532 -7.423 1.00 86.19 92 MET A O 1
ATOM 706 N N . LEU A 1 93 ? -5.169 -12.797 -6.754 1.00 89.62 93 LEU A N 1
ATOM 707 C CA . LEU A 1 93 ? -4.934 -12.865 -5.315 1.00 89.62 93 LEU A CA 1
ATOM 708 C C . LEU A 1 93 ? -6.117 -13.541 -4.612 1.00 89.62 93 LEU A C 1
ATOM 710 O O . LEU A 1 93 ? -7.254 -13.435 -5.088 1.00 89.62 93 LEU A O 1
ATOM 714 N N . PRO A 1 94 ? -5.885 -14.206 -3.468 1.00 90.56 94 PRO A N 1
ATOM 715 C CA . PRO A 1 94 ? -6.961 -14.646 -2.594 1.00 90.56 94 PRO A CA 1
ATOM 716 C C . PRO A 1 94 ? -7.829 -13.465 -2.149 1.00 90.56 94 PRO A C 1
ATOM 718 O O . PRO A 1 94 ? -7.331 -12.389 -1.818 1.00 90.56 94 PRO A O 1
ATOM 721 N N . ILE A 1 95 ? -9.145 -13.673 -2.113 1.00 90.38 95 ILE A N 1
ATOM 722 C CA . ILE A 1 95 ? -10.076 -12.671 -1.591 1.00 90.38 95 ILE A CA 1
ATOM 723 C C . ILE A 1 95 ? -10.088 -12.778 -0.068 1.00 90.38 95 ILE A C 1
ATOM 725 O O . ILE A 1 95 ? -10.582 -13.768 0.478 1.00 90.38 95 ILE A O 1
ATOM 729 N N . ALA A 1 96 ? -9.614 -11.733 0.607 1.00 91.25 96 ALA A N 1
ATOM 730 C CA . ALA A 1 96 ? -9.761 -11.605 2.049 1.00 91.25 96 ALA A CA 1
ATOM 731 C C . ALA A 1 96 ? -11.249 -11.454 2.406 1.00 91.25 96 ALA A C 1
ATOM 733 O O . ALA A 1 96 ? -11.911 -10.501 1.994 1.00 91.25 96 ALA A O 1
ATOM 734 N N . ARG A 1 97 ? -11.792 -12.421 3.153 1.00 90.25 97 ARG A N 1
ATOM 735 C CA . ARG A 1 97 ? -13.179 -12.377 3.656 1.00 90.25 97 ARG A CA 1
ATOM 736 C C . ARG A 1 97 ? -13.307 -11.596 4.953 1.00 90.25 97 ARG A C 1
ATOM 738 O O . ARG A 1 97 ? -14.379 -11.089 5.256 1.00 90.25 97 ARG A O 1
ATOM 745 N N . GLU A 1 98 ? -12.211 -11.524 5.688 1.00 92.19 98 GLU A N 1
ATOM 746 C CA . GLU A 1 98 ? -12.105 -10.873 6.978 1.00 92.19 98 GLU A CA 1
ATOM 747 C C . GLU A 1 98 ? -10.686 -10.33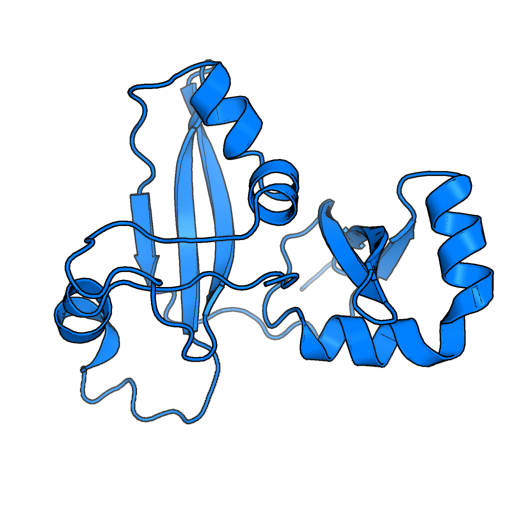1 7.118 1.00 92.19 98 GLU A C 1
ATOM 749 O O . GLU A 1 98 ? -9.721 -10.959 6.673 1.00 92.19 98 GLU A O 1
ATOM 754 N N . VAL A 1 99 ? -10.571 -9.158 7.730 1.00 92.88 99 VAL A N 1
ATOM 755 C CA . VAL A 1 99 ? -9.298 -8.541 8.085 1.00 92.88 99 VAL A CA 1
ATOM 756 C C . VAL A 1 99 ? -9.407 -8.026 9.510 1.00 92.88 99 VAL A C 1
ATOM 758 O O . VAL A 1 99 ? -10.409 -7.419 9.885 1.00 92.88 99 VAL A O 1
ATOM 761 N N . ASN A 1 100 ? -8.371 -8.256 10.303 1.00 93.62 100 ASN A N 1
ATOM 762 C CA . ASN A 1 100 ? -8.259 -7.677 11.630 1.00 93.62 100 ASN A CA 1
ATOM 763 C C . ASN A 1 100 ? -7.481 -6.370 11.527 1.00 93.62 100 ASN A C 1
ATOM 765 O O . ASN A 1 100 ? -6.463 -6.304 10.833 1.00 93.62 100 ASN A O 1
ATOM 769 N N . VAL A 1 101 ? -7.947 -5.335 12.219 1.00 93.44 101 VAL A N 1
ATOM 770 C CA . VAL A 1 101 ? -7.285 -4.030 12.251 1.00 93.44 101 VAL A CA 1
ATOM 771 C C . VAL A 1 101 ? -7.052 -3.603 13.690 1.00 93.44 101 VAL A C 1
ATOM 773 O O . VAL A 1 101 ? -7.953 -3.669 14.523 1.00 93.44 101 VAL A O 1
ATOM 776 N N . GLU A 1 102 ? -5.839 -3.151 13.979 1.00 94.75 102 GLU A N 1
ATOM 777 C CA . GLU A 1 102 ? -5.477 -2.577 15.274 1.00 94.75 102 GLU A CA 1
ATOM 778 C C . GLU A 1 102 ? -4.855 -1.186 15.077 1.00 94.75 102 GLU A C 1
ATOM 780 O O . GLU A 1 102 ? -4.123 -0.976 14.108 1.00 94.75 102 GLU A O 1
ATOM 785 N N . PRO A 1 103 ? -5.135 -0.200 15.943 1.00 96.19 103 PRO A N 1
ATOM 786 C CA . PRO A 1 103 ? -4.458 1.092 15.878 1.00 96.19 103 PRO A CA 1
ATOM 787 C C . PRO A 1 103 ? -2.971 0.952 16.199 1.00 96.19 103 PRO A C 1
ATOM 789 O O . PRO A 1 103 ? -2.571 0.147 17.039 1.00 96.19 103 PRO A O 1
ATOM 792 N N . CYS A 1 104 ? -2.144 1.778 15.561 1.00 96.94 104 CYS A N 1
ATOM 793 C CA . CYS A 1 104 ? -0.698 1.742 15.781 1.00 96.94 104 CYS A CA 1
ATOM 794 C C . CYS A 1 104 ? -0.256 2.462 17.065 1.00 96.94 104 CYS A C 1
ATOM 796 O O . CYS A 1 104 ? 0.816 2.160 17.590 1.00 96.94 104 CYS A O 1
ATOM 798 N N . THR A 1 105 ? -1.046 3.421 17.557 1.00 97.31 105 THR A N 1
ATOM 799 C CA . THR A 1 105 ? -0.713 4.261 18.718 1.00 97.31 105 THR A CA 1
ATOM 800 C C . THR A 1 105 ? -1.943 4.552 19.594 1.00 97.31 105 THR A C 1
ATOM 802 O O . THR A 1 105 ? -3.073 4.362 19.140 1.00 97.31 105 THR A O 1
ATOM 805 N N . PRO A 1 106 ? -1.764 5.030 20.844 1.00 97.25 106 PRO A N 1
ATOM 806 C CA . PRO A 1 106 ? -2.877 5.501 21.674 1.00 97.25 106 PRO A CA 1
ATOM 807 C C . PRO A 1 106 ? -3.685 6.635 21.028 1.00 97.25 106 PRO A C 1
ATOM 809 O O . PRO A 1 106 ? -4.907 6.647 21.142 1.00 97.25 106 PRO A O 1
ATOM 812 N N . ASP A 1 107 ? -3.020 7.536 20.301 1.00 97.12 107 ASP A N 1
ATOM 813 C CA . ASP A 1 107 ? -3.684 8.621 19.573 1.00 97.12 107 ASP A CA 1
ATOM 814 C C . ASP A 1 107 ? -4.542 8.056 18.426 1.00 97.12 107 ASP A C 1
ATOM 816 O O . ASP A 1 107 ? -5.697 8.445 18.255 1.00 97.12 107 ASP A O 1
ATOM 820 N N . ASP A 1 108 ? -4.023 7.070 17.677 1.00 96.44 108 ASP A N 1
ATOM 821 C CA . ASP A 1 108 ? -4.805 6.355 16.657 1.00 96.44 108 ASP A CA 1
ATOM 822 C C . ASP A 1 108 ? -6.013 5.639 17.286 1.00 96.44 108 ASP A C 1
ATOM 824 O O . ASP A 1 108 ? -7.099 5.629 16.706 1.00 96.44 108 ASP A O 1
ATOM 828 N N . TRP A 1 109 ? -5.850 5.059 18.482 1.00 95.44 109 TRP A N 1
ATOM 829 C CA . TRP A 1 109 ? -6.942 4.421 19.222 1.00 95.44 109 TRP A CA 1
ATOM 830 C C . TRP A 1 109 ? -8.047 5.424 19.566 1.00 95.44 109 TRP A C 1
ATOM 832 O O . TRP A 1 109 ? -9.221 5.149 19.314 1.00 95.44 109 TRP A O 1
ATOM 842 N N . GLU A 1 110 ? -7.693 6.594 20.102 1.00 95.94 110 GLU A N 1
ATOM 843 C CA . GLU A 1 110 ? -8.658 7.653 20.412 1.00 95.94 110 GLU A CA 1
ATOM 844 C C . GLU A 1 110 ? -9.406 8.116 19.153 1.00 95.94 110 GLU A C 1
ATOM 846 O O . GLU A 1 110 ? -10.637 8.197 19.152 1.00 95.94 110 GLU A O 1
ATOM 851 N N . LEU A 1 111 ? -8.688 8.327 18.044 1.00 94.94 111 LEU A N 1
ATOM 852 C CA . LEU A 1 111 ? -9.298 8.702 16.768 1.00 94.94 111 LEU A CA 1
ATOM 853 C C . LEU A 1 111 ? -10.261 7.633 16.242 1.00 94.94 111 LEU A C 1
ATOM 855 O O . LEU A 1 111 ? -11.330 7.983 15.740 1.00 94.94 111 LEU A O 1
ATOM 859 N N . ILE A 1 112 ? -9.927 6.347 16.377 1.00 93.25 112 ILE A N 1
ATOM 860 C CA . ILE A 1 112 ? -10.830 5.250 16.006 1.00 93.25 112 ILE A CA 1
ATOM 861 C C . ILE A 1 112 ? -12.091 5.268 16.870 1.00 93.25 112 ILE A C 1
ATOM 863 O O . ILE A 1 112 ? -13.185 5.151 16.326 1.00 93.25 112 ILE A O 1
ATOM 867 N N . GLN A 1 113 ? -11.973 5.457 18.188 1.00 93.81 113 GLN A N 1
ATOM 868 C CA . GLN A 1 113 ? -13.136 5.512 19.083 1.00 93.81 113 GLN A CA 1
ATOM 869 C C . GLN A 1 113 ? -14.088 6.659 18.714 1.00 93.81 113 GLN A C 1
ATOM 871 O O . GLN A 1 113 ? -15.306 6.481 18.725 1.00 93.81 113 GLN A O 1
ATOM 876 N N . LEU A 1 114 ? -13.544 7.813 18.318 1.00 94.31 114 LEU A N 1
ATOM 877 C CA . LEU A 1 114 ? -14.330 8.970 17.879 1.00 94.31 114 LEU A CA 1
ATOM 878 C C . LEU A 1 114 ? -15.029 8.758 16.523 1.00 94.31 114 LEU A C 1
ATOM 880 O O . LEU A 1 114 ? -16.068 9.368 16.276 1.00 94.31 114 LEU A O 1
ATOM 884 N N . HIS A 1 115 ? -14.490 7.897 15.652 1.00 91.81 115 HIS A N 1
ATOM 885 C CA . HIS A 1 115 ? -14.954 7.724 14.267 1.00 91.81 115 HIS A CA 1
ATOM 886 C C . HIS A 1 115 ? -15.363 6.284 13.915 1.00 91.81 115 HIS A C 1
ATOM 888 O O . HIS A 1 115 ? -15.451 5.938 12.734 1.00 91.81 115 HIS A O 1
ATOM 894 N N . ALA A 1 116 ? -15.638 5.438 14.912 1.00 86.25 116 ALA A N 1
ATOM 895 C CA . ALA A 1 116 ? -15.832 3.997 14.730 1.00 86.25 116 ALA A CA 1
ATOM 896 C C . ALA A 1 116 ? -16.891 3.650 13.666 1.00 86.25 116 ALA A C 1
ATOM 898 O O . ALA A 1 116 ? -16.690 2.739 12.868 1.00 86.25 116 ALA A O 1
ATOM 899 N N . GLY A 1 117 ? -17.981 4.423 13.593 1.00 88.69 117 GLY A N 1
ATOM 900 C CA . GLY A 1 117 ? -19.063 4.209 12.623 1.00 88.69 117 GLY A CA 1
ATOM 901 C C . GLY A 1 117 ? -18.701 4.486 11.157 1.00 88.69 117 GLY A C 1
ATOM 902 O O . GLY A 1 117 ? -19.459 4.105 10.272 1.00 88.69 117 GLY A O 1
ATOM 903 N N . LEU A 1 118 ? -17.569 5.143 10.883 1.00 89.31 118 LEU A N 1
ATOM 904 C CA . LEU A 1 118 ? -17.107 5.455 9.524 1.00 89.31 118 LEU A CA 1
ATOM 905 C C . LEU A 1 118 ? -15.912 4.605 9.091 1.00 89.31 118 LEU A C 1
ATOM 907 O O . LEU A 1 118 ? -15.637 4.518 7.895 1.00 89.31 118 LEU A O 1
ATOM 911 N N . LEU A 1 119 ? -15.202 3.988 10.040 1.00 89.38 119 LEU A N 1
ATOM 912 C CA . LEU A 1 119 ? -13.910 3.359 9.784 1.00 89.38 119 LEU A CA 1
ATOM 913 C C . LEU A 1 119 ? -13.997 2.259 8.720 1.00 89.38 119 LEU A C 1
ATOM 915 O O . LEU A 1 119 ? -13.205 2.261 7.784 1.00 89.38 119 LEU A O 1
ATOM 919 N N . GLU A 1 120 ? -14.981 1.364 8.821 1.00 90.75 120 GLU A N 1
ATOM 920 C CA . GLU A 1 120 ? -15.177 0.274 7.854 1.00 90.75 120 GLU A CA 1
ATOM 921 C C . GLU A 1 120 ? -15.461 0.803 6.443 1.00 90.75 120 GLU A C 1
ATOM 923 O O . GLU A 1 120 ? -14.864 0.357 5.464 1.00 90.75 120 GLU A O 1
ATOM 928 N N . THR A 1 121 ? -16.331 1.809 6.332 1.00 92.81 121 THR A N 1
ATOM 929 C CA . THR A 1 121 ? -16.651 2.419 5.035 1.00 92.81 121 THR A CA 1
ATOM 930 C C . THR A 1 121 ? -15.427 3.108 4.432 1.00 92.81 121 THR A C 1
ATOM 932 O O . THR A 1 121 ? -15.166 2.964 3.239 1.00 92.81 121 THR A O 1
ATOM 935 N N . GLU A 1 122 ? -14.643 3.829 5.238 1.00 92.75 122 GLU A N 1
ATOM 936 C CA . GLU A 1 122 ? -13.425 4.488 4.758 1.00 92.75 122 GLU A CA 1
ATOM 937 C C . GLU A 1 122 ? -12.322 3.494 4.382 1.00 92.75 122 GLU A C 1
ATOM 939 O O . GLU A 1 122 ? -11.631 3.719 3.388 1.00 92.75 122 GLU A O 1
ATOM 944 N N . LEU A 1 123 ? -12.203 2.376 5.102 1.00 91.19 123 LEU A N 1
ATOM 945 C CA . LEU A 1 123 ? -11.316 1.267 4.746 1.00 91.19 123 LEU A CA 1
ATOM 946 C C . LEU A 1 123 ? -11.638 0.721 3.355 1.00 91.19 123 LEU A C 1
ATOM 948 O O . LEU A 1 123 ? -10.780 0.739 2.471 1.00 91.19 123 LEU A O 1
ATOM 952 N N . LEU A 1 124 ? -12.890 0.314 3.136 1.00 91.00 124 LEU A N 1
ATOM 953 C CA . LEU A 1 124 ? -13.345 -0.242 1.858 1.00 91.00 124 LEU A CA 1
ATOM 954 C C . LEU A 1 124 ? -13.251 0.767 0.706 1.00 91.00 124 LEU A C 1
ATOM 956 O O . LEU A 1 124 ? -13.055 0.387 -0.446 1.00 91.00 124 LEU A O 1
ATOM 960 N N . ARG A 1 125 ? -13.377 2.067 0.997 1.00 92.31 125 ARG A N 1
ATOM 961 C CA . ARG A 1 125 ? -13.263 3.129 -0.010 1.00 92.31 125 ARG A CA 1
ATOM 962 C C . ARG A 1 125 ? -11.818 3.399 -0.425 1.00 92.31 125 ARG A C 1
ATOM 964 O O . ARG A 1 125 ? -11.588 3.885 -1.531 1.00 92.31 125 ARG A O 1
ATOM 971 N N . GLN A 1 126 ? -10.857 3.170 0.466 1.00 93.25 126 GLN A N 1
ATOM 972 C CA . GLN A 1 126 ? -9.467 3.594 0.276 1.00 93.25 126 GLN A CA 1
ATOM 973 C C . GLN A 1 126 ? -8.513 2.442 -0.015 1.00 93.25 126 GLN A C 1
ATOM 975 O O . GLN A 1 126 ? -7.388 2.706 -0.433 1.00 93.25 126 GLN A O 1
ATOM 980 N N . MET A 1 127 ? -8.954 1.197 0.164 1.00 91.56 127 MET A N 1
ATOM 981 C CA . MET A 1 127 ? -8.155 -0.004 -0.038 1.00 91.56 127 MET A CA 1
ATOM 982 C C . MET A 1 127 ? -8.902 -1.014 -0.909 1.00 91.56 127 MET A C 1
ATOM 984 O O . MET A 1 127 ? -10.096 -1.230 -0.745 1.00 91.56 127 MET A O 1
ATOM 988 N N . CYS A 1 128 ? -8.175 -1.681 -1.803 1.00 93.12 128 CYS A N 1
ATOM 989 C CA . CYS A 1 128 ? -8.674 -2.849 -2.547 1.00 93.12 128 CYS A CA 1
ATOM 990 C C . CYS A 1 128 ? -7.764 -4.079 -2.403 1.00 93.12 128 CYS A C 1
ATOM 992 O O . CYS A 1 128 ? -8.050 -5.139 -2.947 1.00 93.12 128 CYS A O 1
ATOM 994 N N . VAL A 1 129 ? -6.667 -3.931 -1.659 1.00 95.19 129 VAL A N 1
ATOM 995 C CA . VAL A 1 129 ? -5.716 -4.984 -1.320 1.00 95.19 129 VAL A CA 1
ATOM 996 C C . VAL A 1 129 ? -5.150 -4.694 0.062 1.00 95.19 129 VAL A C 1
ATOM 998 O O . VAL A 1 129 ? -5.053 -3.534 0.469 1.00 95.19 129 VAL A O 1
ATOM 1001 N N . VAL A 1 130 ? -4.794 -5.752 0.779 1.00 94.56 130 VAL A N 1
ATOM 1002 C CA . VAL A 1 130 ? -4.150 -5.693 2.089 1.00 94.56 130 VAL A CA 1
ATOM 1003 C C . VAL A 1 130 ? -2.886 -6.541 2.051 1.00 94.56 130 VAL A C 1
ATOM 1005 O O . VAL A 1 130 ? -2.855 -7.570 1.378 1.00 94.56 130 VAL A O 1
ATOM 1008 N N . ASN A 1 131 ? -1.858 -6.130 2.787 1.00 95.19 131 ASN A N 1
ATOM 1009 C CA . ASN A 1 131 ? -0.676 -6.952 3.026 1.00 95.19 131 ASN A CA 1
ATOM 1010 C C . ASN A 1 131 ? -0.655 -7.327 4.510 1.00 95.19 131 ASN A C 1
ATOM 1012 O O . ASN A 1 131 ? -0.875 -6.467 5.368 1.00 95.19 131 ASN A O 1
ATOM 1016 N N . ASP A 1 132 ? -0.422 -8.605 4.815 1.00 94.81 132 ASP A N 1
ATOM 1017 C CA . ASP A 1 132 ? -0.437 -9.082 6.200 1.00 94.81 132 ASP A CA 1
ATOM 1018 C C . ASP A 1 132 ? 0.589 -8.323 7.054 1.00 94.81 132 ASP A C 1
ATOM 1020 O O . ASP A 1 132 ? 1.737 -8.123 6.651 1.00 94.81 132 ASP A O 1
ATOM 1024 N N . LYS A 1 133 ? 0.159 -7.898 8.245 1.00 94.19 133 LYS A N 1
ATOM 1025 C CA . LYS A 1 133 ? 0.925 -7.130 9.245 1.00 94.19 133 LYS A CA 1
ATOM 1026 C C . LYS A 1 133 ? 1.387 -5.749 8.783 1.00 94.19 133 LYS A C 1
ATOM 1028 O O . LYS A 1 133 ? 2.162 -5.103 9.494 1.00 94.19 133 LYS A O 1
ATOM 103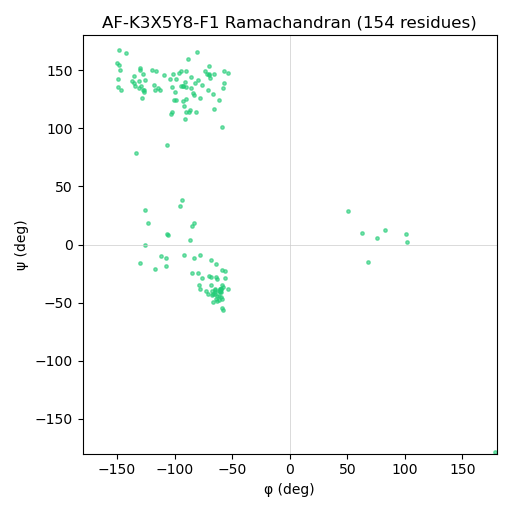3 N N . GLN A 1 134 ? 0.914 -5.264 7.639 1.00 94.62 134 GLN A N 1
ATOM 1034 C CA . GLN A 1 134 ? 1.299 -3.955 7.135 1.00 94.62 134 GLN A CA 1
ATOM 1035 C C . GLN A 1 134 ? 0.579 -2.840 7.896 1.00 94.62 134 GLN A C 1
ATOM 1037 O O . GLN A 1 134 ? -0.629 -2.896 8.142 1.00 94.62 134 GLN A O 1
ATOM 1042 N N . VAL A 1 135 ? 1.323 -1.784 8.225 1.00 96.31 135 VAL A N 1
ATOM 1043 C CA . VAL A 1 135 ? 0.720 -0.511 8.621 1.00 96.31 135 VAL A CA 1
ATOM 1044 C C . VAL A 1 135 ? 0.092 0.132 7.389 1.00 96.31 135 VAL A C 1
ATOM 1046 O O . VAL A 1 135 ? 0.722 0.199 6.340 1.00 96.31 135 VAL A O 1
ATOM 1049 N N . THR A 1 136 ? -1.139 0.614 7.505 1.00 95.00 136 THR A N 1
ATOM 1050 C CA . THR A 1 136 ? -1.863 1.300 6.438 1.00 95.00 136 THR A CA 1
ATOM 1051 C C . THR A 1 136 ? -2.457 2.610 6.961 1.00 95.00 136 THR A C 1
ATOM 1053 O O . THR A 1 136 ? -3.048 2.620 8.045 1.00 95.00 136 THR A O 1
ATOM 1056 N N . PRO A 1 137 ? -2.331 3.719 6.212 1.00 95.62 137 PRO A N 1
ATOM 1057 C CA . PRO A 1 137 ? -2.974 4.973 6.564 1.00 95.62 137 PRO A CA 1
ATOM 1058 C C . PRO A 1 137 ? -4.434 4.994 6.108 1.00 95.62 137 PRO A C 1
ATOM 1060 O O . PRO A 1 137 ? -4.743 4.596 4.994 1.00 95.62 137 PRO A O 1
ATOM 1063 N N . ILE A 1 138 ? -5.332 5.514 6.934 1.00 94.62 138 ILE A N 1
ATOM 1064 C CA . ILE A 1 138 ? -6.737 5.733 6.588 1.00 94.62 138 ILE A CA 1
ATOM 1065 C C . ILE A 1 138 ? -7.084 7.180 6.867 1.00 94.62 138 ILE A C 1
ATOM 1067 O O . ILE A 1 138 ? -6.800 7.703 7.944 1.00 94.62 138 ILE A O 1
ATOM 1071 N N . TRP A 1 139 ? -7.708 7.829 5.887 1.00 94.38 139 TRP A N 1
ATOM 1072 C CA . TRP A 1 139 ? -8.136 9.211 6.026 1.00 94.38 139 TRP A CA 1
ATOM 1073 C C . TRP A 1 139 ? -9.629 9.297 6.302 1.00 94.38 139 TRP A C 1
ATOM 1075 O O . TRP A 1 139 ? -10.440 8.991 5.432 1.00 94.38 139 TRP A O 1
ATOM 1085 N N . VAL A 1 140 ? -9.997 9.771 7.484 1.00 91.25 140 VAL A N 1
ATOM 1086 C CA . VAL A 1 140 ? -11.385 10.053 7.861 1.00 91.25 140 VAL A CA 1
ATOM 1087 C C . VAL A 1 140 ? -11.651 11.549 7.686 1.00 91.25 140 VAL A C 1
ATOM 1089 O O . VAL A 1 140 ? -10.766 12.377 7.904 1.00 91.25 140 VAL A O 1
ATOM 1092 N N . HIS A 1 141 ? -12.850 11.917 7.221 1.00 86.06 141 HIS A N 1
ATOM 1093 C CA . HIS A 1 141 ? -13.234 13.317 6.971 1.00 86.06 141 HIS A CA 1
ATOM 1094 C C . HIS A 1 141 ? -12.228 14.111 6.107 1.00 86.06 141 HIS A C 1
ATOM 1096 O O . HIS A 1 141 ? -12.126 15.328 6.210 1.00 86.06 141 HIS A O 1
ATOM 1102 N N . GLN A 1 142 ? -11.500 13.419 5.219 1.00 78.06 142 GLN A N 1
ATOM 1103 C CA . GLN A 1 142 ? -10.499 13.955 4.281 1.00 78.06 142 GLN A CA 1
ATOM 1104 C C . GLN A 1 142 ? -9.201 14.515 4.899 1.00 78.06 142 GLN A C 1
ATOM 1106 O O . GLN A 1 142 ? -8.226 14.677 4.161 1.00 78.06 142 GLN A O 1
ATOM 1111 N N . ASN A 1 143 ? -9.142 14.777 6.207 1.00 83.31 143 ASN A N 1
AT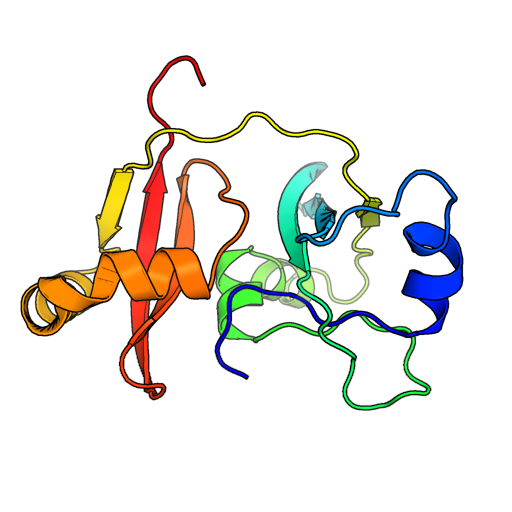OM 1112 C CA . ASN A 1 143 ? -7.981 15.389 6.868 1.00 83.31 143 ASN A CA 1
ATOM 1113 C C . ASN A 1 143 ? -7.482 14.657 8.126 1.00 83.31 143 ASN A C 1
ATOM 1115 O O . ASN A 1 143 ? -6.351 14.910 8.537 1.00 83.31 143 ASN A O 1
ATOM 1119 N N . ILE A 1 144 ? -8.266 13.753 8.718 1.00 92.19 144 ILE A N 1
ATOM 1120 C CA . ILE A 1 144 ? -7.854 12.983 9.896 1.00 92.19 144 ILE A CA 1
ATOM 1121 C C . ILE A 1 144 ? -7.136 11.730 9.417 1.00 92.19 144 ILE A C 1
ATOM 1123 O O . ILE A 1 144 ? -7.748 10.873 8.790 1.00 92.19 144 ILE A O 1
ATOM 1127 N N . LEU A 1 145 ? -5.840 11.631 9.700 1.00 94.81 145 LEU A N 1
ATOM 1128 C CA . LEU A 1 145 ? -5.037 10.454 9.393 1.00 94.81 145 LEU A CA 1
ATOM 1129 C C . LEU A 1 145 ? -5.016 9.516 10.601 1.00 94.81 145 LEU A C 1
ATOM 1131 O O . LEU A 1 145 ? -4.573 9.916 11.672 1.00 94.81 145 LEU A O 1
ATOM 1135 N N . ILE A 1 146 ? -5.429 8.271 10.390 1.00 95.50 146 ILE A N 1
ATOM 1136 C CA . ILE A 1 146 ? -5.338 7.177 11.360 1.00 95.50 146 ILE A CA 1
ATOM 1137 C C . ILE A 1 146 ? -4.422 6.109 10.772 1.00 95.50 146 ILE A C 1
ATOM 1139 O O . ILE A 1 146 ? -4.588 5.728 9.612 1.00 95.50 146 ILE A O 1
ATOM 1143 N N . ARG A 1 147 ? -3.465 5.603 11.550 1.00 96.62 147 ARG A N 1
ATOM 1144 C CA . ARG A 1 147 ? -2.657 4.445 11.151 1.00 96.62 147 ARG A CA 1
ATOM 1145 C C . ARG A 1 147 ? -3.158 3.186 11.826 1.00 96.62 147 ARG A C 1
ATOM 1147 O O . ARG A 1 147 ? -3.198 3.080 13.052 1.00 96.62 147 ARG A O 1
ATOM 1154 N N . ILE A 1 148 ? -3.471 2.201 11.001 1.00 96.00 148 ILE A N 1
ATOM 1155 C CA . ILE A 1 148 ? -3.871 0.875 11.451 1.00 96.00 148 ILE A CA 1
ATOM 1156 C C . ILE A 1 148 ? -2.849 -0.159 11.006 1.00 96.00 148 ILE A C 1
ATOM 1158 O O . ILE A 1 148 ? -2.232 -0.014 9.955 1.00 96.00 148 ILE A O 1
ATOM 1162 N N . ARG A 1 149 ? -2.681 -1.223 11.779 1.00 97.00 149 ARG A N 1
ATOM 1163 C CA . ARG A 1 149 ? -2.006 -2.434 11.336 1.00 97.00 149 ARG A CA 1
ATOM 1164 C C . ARG A 1 149 ? -3.057 -3.451 10.936 1.00 97.00 149 ARG A C 1
ATOM 1166 O O . ARG A 1 149 ? -3.934 -3.782 11.728 1.00 97.00 149 ARG A O 1
ATOM 1173 N N . VAL A 1 150 ? -2.959 -3.924 9.701 1.00 94.50 150 VAL A N 1
ATOM 1174 C CA . VAL A 1 150 ? -3.849 -4.955 9.168 1.00 94.50 150 VAL A CA 1
ATOM 1175 C C . VAL A 1 150 ? -3.237 -6.322 9.437 1.00 94.50 150 VAL A C 1
ATOM 1177 O O . VAL A 1 150 ? -2.032 -6.494 9.293 1.00 94.50 150 VAL A O 1
ATOM 1180 N N . SER A 1 151 ? -4.050 -7.304 9.808 1.00 94.88 151 SER A N 1
ATOM 1181 C CA . SER A 1 151 ? -3.635 -8.702 9.908 1.00 94.88 151 SER A CA 1
ATOM 1182 C C . SER A 1 151 ? -4.676 -9.623 9.288 1.00 94.88 151 SER A C 1
ATOM 1184 O O . SER A 1 151 ? -5.884 -9.414 9.428 1.00 94.88 151 SER A O 1
ATOM 1186 N N . LEU A 1 152 ? -4.196 -10.634 8.571 1.00 92.50 152 LEU A N 1
ATOM 1187 C CA . LEU A 1 152 ? -5.038 -11.652 7.960 1.00 92.50 152 LEU A CA 1
ATOM 1188 C C . LEU A 1 152 ? -5.233 -12.825 8.936 1.00 92.50 152 LEU A C 1
ATOM 1190 O O . LEU A 1 152 ? -4.266 -13.266 9.566 1.00 92.50 152 LEU A O 1
ATOM 1194 N N . PRO A 1 153 ? -6.465 -13.345 9.091 1.00 88.19 153 PRO A N 1
ATOM 1195 C CA . PRO A 1 153 ? -6.709 -14.579 9.829 1.00 88.19 153 PRO A CA 1
ATOM 1196 C C . PRO A 1 153 ? -5.854 -15.749 9.321 1.00 88.19 153 PRO A C 1
ATOM 1198 O O . PRO A 1 153 ? -5.566 -15.866 8.131 1.00 88.19 153 PRO A O 1
ATOM 1201 N N . VAL A 1 154 ? -5.473 -16.646 10.233 1.00 76.75 154 VAL A N 1
ATOM 1202 C CA . VAL A 1 154 ? -4.651 -17.822 9.912 1.00 76.75 154 VAL A CA 1
ATOM 1203 C C . VAL A 1 154 ? -5.383 -18.722 8.909 1.00 76.75 154 VAL A C 1
ATOM 1205 O O . VAL A 1 154 ? -6.485 -19.186 9.193 1.00 76.75 154 VAL A O 1
ATOM 1208 N N . GLY A 1 155 ? -4.746 -19.018 7.772 1.00 65.12 155 GLY A N 1
ATOM 1209 C CA . GLY A 1 155 ? -5.266 -19.947 6.758 1.00 65.12 155 GLY A CA 1
ATOM 1210 C C . GLY A 1 155 ? -5.922 -19.298 5.533 1.00 65.12 155 GLY A C 1
ATOM 1211 O O . GLY A 1 155 ? -6.519 -20.028 4.741 1.00 65.12 155 GLY A O 1
ATOM 1212 N N . MET A 1 156 ? -5.812 -17.973 5.378 1.00 57.03 156 MET A N 1
ATOM 1213 C CA . MET A 1 156 ? -6.073 -17.252 4.122 1.00 57.03 156 MET A CA 1
ATOM 1214 C C . MET A 1 156 ? -4.795 -16.987 3.327 1.00 57.03 156 MET A C 1
ATOM 1216 O O . MET A 1 156 ? -3.720 -16.873 3.959 1.00 57.03 156 MET A O 1
#

Nearest PDB structures (foldseek):
  1wlf-assembly1_A  TM=8.388E-01  e=2.663E-07  Mus musculus
  5z6p-assembly1_A  TM=6.368E-01  e=2.508E+00  Agarivorans gilvus
  5z6p-assembly2_B  TM=6.317E-01  e=2.982E+00  Agarivorans gilvus

Mean predicted aligned error: 4.78 Å

Solvent-accessible surface area (backbone atoms only — not comparable to full-atom values): 9337 Å² total; per-residue (Å²): 121,88,45,48,42,41,16,44,18,61,69,55,44,62,75,73,49,69,49,90,86,56,77,64,94,67,71,50,44,31,38,40,34,35,73,44,99,87,72,47,78,49,74,46,67,44,22,30,76,83,45,62,33,90,55,77,86,43,85,55,76,41,61,28,69,68,40,36,44,44,70,46,50,47,66,46,39,72,76,39,76,84,65,68,73,47,79,44,81,54,92,79,75,86,81,79,90,62,74,46,74,42,57,74,44,73,68,30,42,52,53,42,69,78,42,55,93,47,46,66,61,45,46,64,73,36,42,87,60,83,49,76,68,34,48,44,65,43,55,48,97,81,74,45,78,35,43,29,32,33,36,64,60,93,90,117

Radius of gyration: 16.16 Å; Cα contacts (8 Å, |Δi|>4): 251; chains: 1; bounding box: 40×35×46 Å

pLDDT: mean 90.16, std 9.98, range [45.09, 97.69]

InterPro domains:
  IPR015342 Peroxisomal ATPase PEX1, N-terminal C-lobe [PF09262] (98-151)
  IPR029067 CDC48 domain 2-like superfamily [SSF54585] (94-150)

Foldseek 3Di:
DPFQAKAAAPVCCVVPQPDPLNPDQDKWKKKKWWQAPVGDIDIDIGIHNHHHDPDNPDRDIDDDPVSCVLSVNVVRCVVPVPTDIDMDTDPDDDDQPDKDKDFPDPVLVVVCVVQVVCQVVQCVVRGPDDDAQTWGWTDDPNHDTTIIGIHGPPPD

Sequence (156 aa):
MSTCFVNLPRAFMQAFLNGPDMNGAGSTILELSWETVDGYVQRVCVGWIGGLVKDIRSDVIEMSAEFARCCGIQDHLEKMPQAFVGVHVVDMLPIAREVNVEPCTPDDWELIQLHAGLLETELLRQMCVVNDKQVTPIWVHQNILIRIRVSLPVGM

Organism: Globisporangium ultimum (strain ATCC 200006 / CBS 805.95 / DAOM BR144) (NCBI:txid431595)